Protein AF-A0A7S0MBY7-F1 (afdb_monomer_lite)

Foldseek 3Di:
DVVVLVVQLVVLLVCLLPPPRDLVSNCVSVVNLLLLSLLVSLCVVLVLCVVVVPDPVVSSVVSVVVQVPADPDPARHSSNVSVQSSVLSNCLVPVCVVVVDDSVVSNVSD

Secondary structure (DSSP, 8-state):
-HHHHHHHHHHHHTTTTSTT--HHHHHHHTTS-HHHHHHHHHHHHTTHHHHTT--HHHHHHHHHHHHHT--S-SSSSHHHHHHHHHHHHHHHHTSSGGGS--HHHHHHH-

Radius of gyration: 13.82 Å; chains: 1; bounding box: 38×27×35 Å

InterPro domains:
  IPR002073 3'5'-cyclic nucleotide phosphodiesterase, catalytic domain [PS51845] (1-110)
  IPR036971 3'5'-cyclic nucleotide phosphodiesterase, catalytic domain superfamily [G3DSA:1.10.1300.10] (2-110)

pLDDT: mean 95.32, std 7.23, range [54.72, 98.81]

Organism: NCBI:txid233186

Sequence (110 aa):
AGSSQLAGLRACLDKADEWVFDVFELERESEGRPLQVMTWHALLKHDLVAEFDLDHVKLVNFLRVIEGGHEDNPYHNATHVADVVQSMHVLLLKGGFGRFVGPLETLAGL

Structure (mmCIF, N/CA/C/O backbone):
data_AF-A0A7S0MBY7-F1
#
_entry.id   AF-A0A7S0MBY7-F1
#
loop_
_atom_site.group_PDB
_atom_site.id
_atom_site.type_symbol
_atom_site.label_atom_id
_atom_site.label_alt_id
_atom_site.label_comp_id
_atom_site.label_asym_id
_atom_site.label_entity_id
_atom_site.label_seq_id
_atom_site.pdbx_PDB_ins_code
_atom_site.Cartn_x
_atom_site.Cartn_y
_atom_site.Cartn_z
_atom_site.occupancy
_atom_site.B_iso_or_equiv
_atom_site.auth_seq_id
_atom_site.auth_comp_id
_atom_site.auth_asym_id
_atom_site.auth_atom_id
_atom_site.pdbx_PDB_model_num
ATOM 1 N N . ALA A 1 1 ? -19.834 13.970 3.076 1.00 54.72 1 ALA A N 1
ATOM 2 C CA . ALA A 1 1 ? -19.144 12.945 3.881 1.00 54.72 1 ALA A CA 1
ATOM 3 C C . ALA A 1 1 ? -18.216 12.103 3.002 1.00 54.72 1 ALA A C 1
ATOM 5 O O . ALA A 1 1 ? -17.016 12.266 3.129 1.00 54.72 1 ALA A O 1
ATOM 6 N N . GLY A 1 2 ? -18.718 11.322 2.033 1.00 59.53 2 GLY A N 1
ATOM 7 C CA . GLY A 1 2 ? -17.853 10.460 1.200 1.00 59.53 2 GLY A CA 1
ATOM 8 C C . GLY A 1 2 ? -16.838 11.174 0.286 1.00 59.53 2 GLY A C 1
ATOM 9 O O . GLY A 1 2 ? -15.759 10.649 0.050 1.00 59.53 2 GLY A O 1
ATOM 10 N N . SER A 1 3 ? -17.123 12.389 -0.202 1.00 64.56 3 SER A N 1
ATOM 11 C CA . SER A 1 3 ? -16.193 13.113 -1.089 1.00 64.56 3 SER A CA 1
ATOM 12 C C . SER A 1 3 ? -14.979 13.712 -0.371 1.00 64.56 3 SER A C 1
ATOM 14 O O . SER A 1 3 ? -13.910 13.798 -0.966 1.00 64.56 3 SER A O 1
ATOM 16 N N . SER A 1 4 ? -15.126 14.134 0.890 1.00 72.12 4 SER A N 1
ATOM 17 C CA . SER A 1 4 ? -14.027 14.712 1.678 1.00 72.12 4 SER A CA 1
ATOM 18 C C . SER A 1 4 ? -13.054 13.641 2.157 1.00 72.12 4 SER A C 1
ATOM 20 O O . SER A 1 4 ? -11.854 13.872 2.167 1.00 72.12 4 SER A O 1
ATOM 22 N N . GLN A 1 5 ? -13.566 12.459 2.488 1.00 75.56 5 GLN A N 1
ATOM 23 C CA . GLN A 1 5 ? -12.757 11.325 2.922 1.00 75.56 5 GLN A CA 1
ATOM 24 C C . GLN A 1 5 ? -11.924 10.736 1.779 1.00 75.56 5 GLN A C 1
ATOM 26 O O . GLN A 1 5 ? -10.740 10.472 1.938 1.00 75.56 5 GLN A O 1
ATOM 31 N N . LEU A 1 6 ? -12.501 10.609 0.578 1.00 84.50 6 LEU A N 1
ATOM 32 C CA . LEU A 1 6 ? -11.725 10.214 -0.603 1.00 84.50 6 LEU A CA 1
ATOM 33 C C . LEU A 1 6 ? -10.607 11.220 -0.919 1.00 84.50 6 LEU A C 1
ATOM 35 O O . LEU A 1 6 ? -9.558 10.827 -1.427 1.00 84.50 6 LEU A O 1
ATOM 39 N N . ALA A 1 7 ? -10.815 12.505 -0.618 1.00 90.50 7 ALA A N 1
ATOM 40 C CA . ALA A 1 7 ? -9.781 13.523 -0.767 1.00 90.50 7 ALA A CA 1
ATOM 41 C C . ALA A 1 7 ? -8.663 13.373 0.280 1.00 90.50 7 ALA A C 1
ATOM 43 O O . ALA A 1 7 ? -7.496 13.473 -0.091 1.00 90.50 7 ALA A O 1
ATOM 44 N N . GLY A 1 8 ? -9.002 13.092 1.543 1.00 93.25 8 GLY A N 1
ATOM 45 C CA . GLY A 1 8 ? -8.025 12.829 2.607 1.00 93.25 8 GLY A CA 1
ATOM 46 C C . GLY A 1 8 ? -7.196 11.575 2.335 1.00 93.25 8 GLY A C 1
ATOM 47 O O . GLY A 1 8 ? -5.966 11.632 2.321 1.00 93.25 8 GLY A O 1
ATOM 48 N N . LEU A 1 9 ? -7.857 10.475 1.965 1.00 95.56 9 LEU A N 1
ATOM 49 C CA . LEU A 1 9 ? -7.180 9.239 1.583 1.00 95.56 9 LEU A CA 1
ATOM 50 C C . LEU A 1 9 ? -6.232 9.441 0.395 1.00 95.56 9 LEU A C 1
ATOM 52 O O . LEU A 1 9 ? -5.099 8.963 0.406 1.00 95.56 9 LEU A O 1
ATOM 56 N N . ARG A 1 10 ? -6.676 10.179 -0.628 1.00 95.56 10 ARG A N 1
ATOM 57 C CA . ARG A 1 10 ? -5.830 10.500 -1.779 1.00 95.56 10 ARG A CA 1
ATOM 58 C C . ARG A 1 10 ? -4.617 11.335 -1.378 1.00 95.56 10 ARG A C 1
ATOM 60 O O . ARG A 1 10 ? -3.516 11.009 -1.798 1.00 95.56 10 ARG A O 1
ATOM 67 N N . ALA A 1 11 ? -4.799 12.348 -0.534 1.00 95.69 11 ALA A N 1
ATOM 68 C CA . ALA A 1 11 ? -3.698 13.174 -0.048 1.00 95.69 11 ALA A CA 1
ATOM 69 C C . ALA A 1 11 ? -2.667 12.374 0.771 1.00 95.69 11 ALA A C 1
ATOM 71 O O . ALA A 1 11 ? -1.478 12.687 0.717 1.00 95.69 11 ALA A O 1
ATOM 72 N N . CYS A 1 12 ? -3.101 11.336 1.496 1.00 96.81 12 CYS A N 1
ATOM 73 C CA . CYS A 1 12 ? -2.194 10.394 2.155 1.00 96.81 12 CYS A CA 1
ATOM 74 C C . CYS A 1 12 ? -1.396 9.589 1.124 1.00 96.81 12 CYS A C 1
ATOM 76 O O . CYS A 1 12 ? -0.168 9.558 1.173 1.00 96.81 12 CYS A O 1
ATOM 78 N N . LEU A 1 13 ? -2.088 8.969 0.163 1.00 97.75 13 LEU A N 1
ATOM 79 C CA . LEU A 1 13 ? -1.465 8.106 -0.844 1.00 97.75 13 LEU A CA 1
ATOM 80 C C . LEU A 1 13 ? -0.558 8.867 -1.822 1.00 97.75 13 LEU A C 1
ATOM 82 O O . LEU A 1 13 ? 0.422 8.302 -2.294 1.00 97.75 13 LEU A O 1
ATOM 86 N N . ASP A 1 14 ? -0.807 10.153 -2.072 1.00 97.06 14 ASP A N 1
ATOM 87 C CA . ASP A 1 14 ? 0.092 11.010 -2.859 1.00 97.06 14 ASP A CA 1
ATOM 88 C C . ASP A 1 14 ? 1.482 11.157 -2.198 1.00 97.06 14 ASP A C 1
ATOM 90 O O . ASP A 1 14 ? 2.457 11.489 -2.872 1.00 97.06 14 ASP A O 1
ATOM 94 N N . LYS A 1 15 ? 1.594 10.881 -0.889 1.00 97.69 15 LYS A N 1
ATOM 95 C CA . LYS A 1 15 ? 2.855 10.870 -0.131 1.00 97.69 15 LYS A CA 1
ATOM 96 C C . LYS A 1 15 ? 3.428 9.461 0.070 1.00 97.69 15 LYS A C 1
ATOM 98 O O . LYS A 1 15 ? 4.471 9.344 0.704 1.00 97.69 15 LYS A O 1
ATOM 103 N N . ALA A 1 16 ? 2.782 8.400 -0.424 1.00 98.19 16 ALA A N 1
ATOM 104 C CA . ALA A 1 16 ? 3.177 7.011 -0.150 1.00 98.19 16 ALA A CA 1
ATOM 105 C C . ALA A 1 16 ? 4.579 6.649 -0.670 1.00 98.19 16 ALA A C 1
ATOM 107 O O . ALA A 1 16 ? 5.233 5.765 -0.121 1.00 98.19 16 ALA A O 1
ATOM 108 N N . ASP A 1 17 ? 5.073 7.368 -1.678 1.00 98.12 17 ASP A N 1
ATOM 109 C CA . ASP A 1 17 ? 6.433 7.204 -2.195 1.00 98.12 17 ASP A CA 1
ATOM 110 C C . ASP A 1 17 ? 7.494 7.874 -1.299 1.00 98.12 17 ASP A C 1
ATOM 112 O O . ASP A 1 17 ? 8.694 7.734 -1.548 1.00 98.12 17 ASP A O 1
ATOM 116 N N . GLU A 1 18 ? 7.097 8.690 -0.323 1.00 98.00 18 GLU A N 1
ATOM 117 C CA . GLU A 1 18 ? 8.000 9.486 0.505 1.00 98.00 18 GLU A CA 1
ATOM 118 C C . GLU A 1 18 ? 8.283 8.817 1.851 1.00 98.00 18 GLU A C 1
ATOM 120 O O . GLU A 1 18 ? 7.409 8.229 2.481 1.00 98.00 18 GLU A O 1
ATOM 125 N N . TRP A 1 19 ? 9.510 8.980 2.352 1.00 97.69 19 TRP A N 1
ATOM 126 C CA . TRP A 1 19 ? 9.891 8.475 3.678 1.00 97.69 19 TRP A CA 1
ATOM 127 C C . TRP A 1 19 ? 9.142 9.175 4.825 1.00 97.69 19 TRP A C 1
ATOM 129 O O . TRP A 1 19 ? 9.044 8.653 5.926 1.00 97.69 19 TRP A O 1
ATOM 139 N N . VAL A 1 20 ? 8.625 10.382 4.578 1.00 96.56 20 VAL A N 1
ATOM 140 C CA . VAL A 1 20 ? 7.858 11.177 5.555 1.00 96.56 20 VAL A CA 1
ATOM 141 C C . VAL A 1 20 ? 6.362 10.832 5.569 1.00 96.56 20 VAL A C 1
ATOM 143 O O . VAL A 1 20 ? 5.566 11.601 6.106 1.00 96.56 20 VAL A O 1
ATOM 146 N N . PHE A 1 21 ? 5.967 9.727 4.934 1.00 98.31 21 PHE A N 1
ATOM 147 C CA . PHE A 1 21 ? 4.606 9.205 4.968 1.00 98.31 21 PHE A CA 1
ATOM 148 C C . PHE A 1 21 ? 4.142 8.936 6.411 1.00 98.31 21 PHE A C 1
ATOM 150 O O . PHE A 1 21 ? 4.915 8.466 7.242 1.00 98.31 21 PHE A O 1
ATOM 157 N N . ASP A 1 22 ? 2.874 9.236 6.705 1.00 98.44 22 ASP A N 1
ATOM 158 C CA . ASP A 1 22 ? 2.261 9.001 8.017 1.00 98.44 22 ASP A CA 1
ATOM 159 C C . ASP A 1 22 ? 1.231 7.868 7.914 1.00 98.44 22 ASP A C 1
ATOM 161 O O . ASP A 1 22 ? 0.102 8.052 7.447 1.00 98.44 22 ASP A O 1
ATOM 165 N N . VAL A 1 23 ? 1.620 6.681 8.378 1.00 98.62 23 VAL A N 1
ATOM 166 C CA . VAL A 1 23 ? 0.755 5.494 8.388 1.00 98.62 23 VAL A CA 1
ATOM 167 C C . VAL A 1 23 ? -0.461 5.648 9.306 1.00 98.62 23 VAL A C 1
ATOM 169 O O . VAL A 1 23 ? -1.511 5.060 9.045 1.00 98.62 23 VAL A O 1
ATOM 172 N N . PHE A 1 24 ? -0.374 6.471 10.352 1.00 98.38 24 PHE A N 1
ATOM 173 C CA . PHE A 1 24 ? -1.510 6.737 11.231 1.00 98.38 24 PHE A CA 1
ATOM 174 C C . PHE A 1 24 ? -2.514 7.685 10.566 1.00 98.38 24 PHE A C 1
ATOM 176 O O . PHE A 1 24 ? -3.710 7.603 10.837 1.00 98.38 24 PHE A O 1
ATOM 183 N N . GLU A 1 25 ? -2.063 8.587 9.687 1.00 98.06 25 GLU A N 1
ATOM 184 C CA . GLU A 1 25 ? -2.963 9.358 8.814 1.00 98.06 25 GLU A CA 1
ATOM 185 C C . GLU A 1 25 ? -3.728 8.419 7.876 1.00 98.06 25 GLU A C 1
ATOM 187 O O . GLU A 1 25 ? -4.955 8.503 7.793 1.00 98.06 25 GLU A O 1
ATOM 192 N N . LEU A 1 26 ? -3.032 7.450 7.270 1.00 98.38 26 LEU A N 1
ATOM 193 C CA . LEU A 1 26 ? -3.671 6.434 6.437 1.00 98.38 26 LEU A CA 1
ATOM 194 C C . LEU A 1 26 ? -4.683 5.586 7.220 1.00 98.38 26 LEU A C 1
ATOM 196 O O . LEU A 1 26 ? -5.776 5.334 6.717 1.00 98.38 26 LEU A O 1
ATOM 200 N N . GLU A 1 27 ? -4.354 5.138 8.431 1.00 97.56 27 GLU A N 1
ATOM 201 C CA . GLU A 1 27 ? -5.261 4.351 9.278 1.00 97.56 27 GLU A CA 1
ATOM 202 C C . GLU A 1 27 ? -6.585 5.083 9.533 1.00 97.56 27 GLU A C 1
ATOM 204 O O . GLU A 1 27 ? -7.657 4.505 9.329 1.00 97.56 27 GLU A O 1
ATOM 209 N N . ARG A 1 28 ? -6.529 6.383 9.843 1.00 97.25 28 ARG A N 1
ATOM 210 C CA . ARG A 1 28 ? -7.731 7.211 10.014 1.00 97.25 28 ARG A CA 1
ATOM 211 C C . ARG A 1 28 ? -8.527 7.365 8.720 1.00 97.25 28 ARG A C 1
ATOM 213 O O . ARG A 1 28 ? -9.736 7.138 8.717 1.00 97.25 28 ARG A O 1
ATOM 220 N N . GLU A 1 29 ? -7.872 7.730 7.619 1.00 97.38 29 GLU A N 1
ATOM 221 C CA . GLU A 1 29 ? -8.549 8.009 6.341 1.00 97.38 29 GLU A CA 1
ATOM 222 C C . GLU A 1 29 ? -9.083 6.738 5.650 1.00 97.38 29 GLU A C 1
ATOM 224 O O . GLU A 1 29 ? -10.056 6.790 4.891 1.00 97.38 29 GLU A O 1
ATOM 229 N N . SER A 1 30 ? -8.488 5.578 5.944 1.00 96.12 30 SER A N 1
ATOM 230 C CA . SER A 1 30 ? -8.921 4.261 5.451 1.00 96.12 30 SER A CA 1
ATOM 231 C C . SER A 1 30 ? -10.026 3.607 6.291 1.00 96.12 30 SER A C 1
ATOM 233 O O . SER A 1 30 ? -10.529 2.552 5.897 1.00 96.12 30 SER A O 1
ATOM 235 N N . GLU A 1 31 ? -10.445 4.236 7.397 1.00 95.00 31 GLU A N 1
ATOM 236 C CA . GLU A 1 31 ? -11.380 3.692 8.398 1.00 95.00 31 GLU A CA 1
ATOM 237 C C . GLU A 1 31 ? -10.877 2.393 9.042 1.00 95.00 31 GLU A C 1
ATOM 239 O O . GLU A 1 31 ? -11.587 1.383 9.079 1.00 95.00 31 GLU A O 1
ATOM 244 N N . GLY A 1 32 ? -9.634 2.407 9.522 1.00 95.19 32 GLY A N 1
ATOM 245 C CA . GLY A 1 32 ? -9.026 1.240 10.156 1.00 95.19 32 GLY A CA 1
ATOM 246 C C . GLY A 1 32 ? -8.682 0.129 9.166 1.00 95.19 32 GLY A C 1
ATOM 247 O O . GLY A 1 32 ? -8.618 -1.032 9.562 1.00 95.19 32 GLY A O 1
ATOM 248 N N . ARG A 1 33 ? -8.481 0.475 7.884 1.00 96.94 33 ARG A N 1
ATOM 249 C CA . ARG A 1 33 ? -8.049 -0.462 6.834 1.00 96.94 33 ARG A CA 1
ATOM 250 C C . ARG A 1 33 ? -6.702 -0.096 6.182 1.00 96.94 33 ARG A C 1
ATOM 252 O O . ARG A 1 33 ? -6.603 -0.087 4.946 1.00 96.94 33 ARG A O 1
ATOM 259 N N . PRO A 1 34 ? -5.668 0.289 6.959 1.00 98.00 34 PRO A N 1
ATOM 260 C CA . PRO A 1 34 ? -4.417 0.782 6.394 1.00 98.00 34 PRO A CA 1
ATOM 261 C C . PRO A 1 34 ? -3.660 -0.295 5.611 1.00 98.00 34 PRO A C 1
ATOM 263 O O . PRO A 1 34 ? -3.079 0.024 4.576 1.00 98.00 34 PRO A O 1
ATOM 266 N N . LEU A 1 35 ? -3.684 -1.560 6.047 1.00 98.38 35 LEU A N 1
ATOM 267 C CA . LEU A 1 35 ? -2.956 -2.643 5.386 1.00 98.38 35 LEU A CA 1
ATOM 268 C C . LEU A 1 35 ? -3.578 -2.948 4.029 1.00 98.38 35 LEU A C 1
ATOM 270 O O . LEU A 1 35 ? -2.876 -2.987 3.019 1.00 98.38 35 LEU A O 1
ATOM 274 N N . GLN A 1 36 ? -4.904 -3.091 3.983 1.00 97.94 36 GLN A N 1
ATOM 275 C CA . GLN A 1 36 ? -5.595 -3.335 2.722 1.00 97.94 36 GLN A CA 1
ATOM 276 C C . GLN A 1 36 ? -5.308 -2.223 1.706 1.00 97.94 36 GLN A C 1
ATOM 278 O O . GLN A 1 36 ? -5.001 -2.507 0.546 1.00 97.94 36 GLN A O 1
ATOM 283 N N . VAL A 1 37 ? -5.418 -0.962 2.130 1.00 98.25 37 VAL A N 1
ATOM 284 C CA . VAL A 1 37 ? -5.259 0.177 1.223 1.00 98.25 37 VAL A CA 1
ATOM 285 C C . VAL A 1 37 ? -3.805 0.360 0.791 1.00 98.25 37 VAL A C 1
ATOM 287 O O . VAL A 1 37 ? -3.557 0.563 -0.401 1.00 98.25 37 VAL A O 1
ATOM 290 N N . MET A 1 38 ? -2.846 0.256 1.715 1.00 98.69 38 MET A N 1
ATOM 291 C CA . MET A 1 38 ? -1.430 0.446 1.401 1.00 98.69 38 MET A CA 1
ATOM 292 C C . MET A 1 38 ? -0.900 -0.658 0.487 1.00 98.69 38 MET A C 1
ATOM 294 O O . MET A 1 38 ? -0.284 -0.357 -0.534 1.00 98.69 38 MET A O 1
ATOM 298 N N . THR A 1 39 ? -1.187 -1.930 0.782 1.00 98.62 39 THR A N 1
ATOM 299 C CA . THR A 1 39 ? -0.736 -3.042 -0.068 1.00 98.62 39 THR A CA 1
ATOM 300 C C . THR A 1 39 ? -1.356 -2.952 -1.457 1.00 98.62 39 THR A C 1
ATOM 302 O O . THR A 1 39 ? -0.647 -3.085 -2.451 1.00 98.62 39 THR A O 1
ATOM 305 N N . TRP A 1 40 ? -2.651 -2.637 -1.564 1.00 98.31 40 TRP A N 1
ATOM 306 C CA . TRP A 1 40 ? -3.286 -2.417 -2.866 1.00 98.31 40 TRP A CA 1
ATOM 307 C C . TRP A 1 40 ? -2.609 -1.286 -3.656 1.00 98.31 40 TRP A C 1
ATOM 309 O O . TRP A 1 40 ? -2.305 -1.450 -4.838 1.00 98.31 40 TRP A O 1
ATOM 319 N N . HIS A 1 41 ? -2.329 -0.152 -3.003 1.00 98.38 41 HIS A N 1
ATOM 320 C CA . HIS A 1 41 ? -1.617 0.964 -3.623 1.00 98.38 41 HIS A CA 1
ATOM 321 C C . HIS A 1 41 ? -0.222 0.552 -4.110 1.00 98.38 41 HIS A C 1
ATOM 323 O O . HIS A 1 41 ? 0.126 0.829 -5.257 1.00 98.38 41 HIS A O 1
ATOM 329 N N . ALA A 1 42 ? 0.558 -0.139 -3.273 1.00 98.50 42 ALA A N 1
ATOM 330 C CA . ALA A 1 42 ? 1.903 -0.584 -3.618 1.00 98.50 42 ALA A CA 1
ATOM 331 C C . ALA A 1 42 ? 1.895 -1.553 -4.812 1.00 98.50 42 ALA A C 1
ATOM 333 O O . ALA A 1 42 ? 2.668 -1.361 -5.749 1.00 98.50 42 ALA A O 1
ATOM 334 N N . LEU A 1 43 ? 0.992 -2.540 -4.828 1.00 98.62 43 LEU A N 1
ATOM 335 C CA . LEU A 1 43 ? 0.881 -3.505 -5.928 1.00 98.62 43 LEU A CA 1
ATOM 336 C C . LEU A 1 43 ? 0.514 -2.833 -7.257 1.00 98.62 43 LEU A C 1
ATOM 338 O O . LEU A 1 43 ? 1.077 -3.189 -8.290 1.00 98.62 43 LEU A O 1
ATOM 342 N N . LEU A 1 44 ? -0.382 -1.840 -7.242 1.00 98.00 44 LEU A N 1
ATOM 343 C CA . LEU A 1 44 ? -0.688 -1.048 -8.438 1.00 98.00 44 LEU A CA 1
ATOM 344 C C . LEU A 1 44 ? 0.490 -0.167 -8.865 1.00 98.00 44 LEU A C 1
ATOM 346 O O . LEU A 1 44 ? 0.759 -0.038 -10.055 1.00 98.00 44 LEU A O 1
ATOM 350 N N . LYS A 1 45 ? 1.202 0.441 -7.911 1.00 97.69 45 LYS A N 1
ATOM 351 C CA . LYS A 1 45 ? 2.327 1.340 -8.196 1.00 97.69 45 LYS A CA 1
ATOM 352 C C . LYS A 1 45 ? 3.521 0.612 -8.824 1.00 97.69 45 LYS A C 1
ATOM 354 O O . LYS A 1 45 ? 4.242 1.216 -9.612 1.00 97.69 45 LYS A O 1
ATOM 359 N N . HIS A 1 46 ? 3.692 -0.669 -8.501 1.00 97.69 46 HIS A N 1
ATOM 360 C CA . HIS A 1 46 ? 4.706 -1.560 -9.079 1.00 97.69 46 HIS A CA 1
ATOM 361 C C . HIS A 1 46 ? 4.195 -2.395 -10.269 1.00 97.69 46 HIS A C 1
ATOM 363 O O . HIS A 1 46 ? 4.911 -3.276 -10.729 1.00 97.69 46 HIS A O 1
ATOM 369 N N . ASP A 1 47 ? 2.977 -2.136 -10.761 1.00 97.88 47 ASP A N 1
ATOM 370 C CA . ASP A 1 47 ? 2.335 -2.841 -11.891 1.00 97.88 47 ASP A CA 1
ATOM 371 C C . ASP A 1 47 ? 2.146 -4.365 -11.697 1.00 97.88 47 ASP A C 1
ATOM 373 O O . ASP A 1 47 ? 1.903 -5.121 -12.634 1.00 97.88 47 ASP A O 1
ATOM 377 N N . LEU A 1 48 ? 2.200 -4.842 -10.449 1.00 98.56 48 LEU A N 1
ATOM 378 C CA . LEU A 1 48 ? 2.215 -6.274 -10.122 1.00 98.56 48 LEU A CA 1
ATOM 379 C C . LEU A 1 48 ? 0.857 -6.951 -10.329 1.00 98.56 48 LEU A C 1
ATOM 381 O O . LEU A 1 48 ? 0.787 -8.155 -10.562 1.00 98.56 48 LEU A O 1
ATOM 385 N N . VAL A 1 49 ? -0.234 -6.188 -10.247 1.00 98.31 49 VAL A N 1
ATOM 386 C CA . VAL A 1 49 ? -1.580 -6.719 -10.504 1.00 98.31 49 VAL A CA 1
ATOM 387 C C . VAL A 1 49 ? -1.720 -7.138 -11.967 1.00 98.31 49 VAL A C 1
ATOM 389 O O . VAL A 1 49 ? -2.248 -8.214 -12.238 1.00 98.31 49 VAL A O 1
ATOM 392 N N . ALA A 1 50 ? -1.219 -6.316 -12.892 1.00 98.12 50 ALA A N 1
ATOM 393 C CA . ALA A 1 50 ? -1.248 -6.613 -14.318 1.00 98.12 50 ALA A CA 1
ATOM 394 C C . ALA A 1 50 ? -0.196 -7.664 -14.695 1.00 98.12 50 ALA A C 1
ATOM 396 O O . 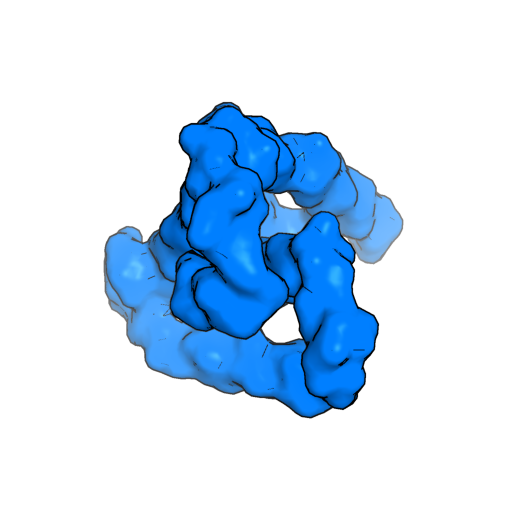ALA A 1 50 ? -0.523 -8.618 -15.396 1.00 98.12 50 ALA A O 1
ATOM 397 N N . GLU A 1 51 ? 1.032 -7.527 -14.183 1.00 98.31 51 GLU A N 1
ATOM 398 C CA . GLU A 1 51 ? 2.146 -8.446 -14.456 1.00 98.31 51 GLU A CA 1
ATOM 399 C C . GLU A 1 51 ? 1.807 -9.908 -14.120 1.00 98.31 51 GLU A C 1
ATOM 401 O O . GLU A 1 51 ? 2.161 -10.820 -14.866 1.00 98.31 51 GLU A O 1
ATOM 406 N N . PHE A 1 52 ? 1.091 -10.142 -13.014 1.00 98.50 52 PHE A N 1
ATOM 407 C CA . PHE A 1 52 ? 0.735 -11.487 -12.547 1.00 98.50 52 PHE A CA 1
ATOM 408 C C . PHE A 1 52 ? -0.723 -11.889 -12.810 1.00 98.50 52 PHE A C 1
ATOM 410 O O . PHE A 1 52 ? -1.150 -12.931 -12.312 1.00 98.50 52 PHE A O 1
ATOM 417 N N . ASP A 1 53 ? -1.485 -11.093 -13.571 1.00 98.12 53 ASP A N 1
ATOM 418 C CA . ASP A 1 53 ? -2.913 -11.327 -13.857 1.00 98.12 53 ASP A CA 1
ATOM 419 C C . ASP A 1 53 ? -3.732 -11.607 -12.578 1.00 98.12 53 ASP A C 1
ATOM 421 O O . ASP A 1 53 ? -4.497 -12.572 -12.460 1.00 98.12 53 ASP A O 1
ATOM 425 N N . LEU A 1 54 ? -3.512 -10.779 -11.551 1.00 98.19 54 LEU A N 1
ATOM 426 C CA . LEU A 1 54 ? -4.167 -10.956 -10.261 1.00 98.19 54 LEU A CA 1
ATOM 427 C C . LEU A 1 54 ? -5.622 -10.497 -10.346 1.00 98.19 54 LEU A C 1
ATOM 429 O O . LEU A 1 54 ? -5.921 -9.337 -10.617 1.00 98.19 54 LEU A O 1
ATOM 433 N N . ASP A 1 55 ? -6.546 -11.396 -10.018 1.00 98.38 55 ASP A N 1
ATOM 434 C CA . ASP A 1 55 ? -7.964 -11.057 -9.916 1.00 98.38 55 ASP A CA 1
ATOM 435 C C . ASP A 1 55 ? -8.195 -10.018 -8.804 1.00 98.38 55 ASP A C 1
ATOM 437 O O . ASP A 1 55 ? -7.951 -10.272 -7.619 1.00 98.38 55 ASP A O 1
ATOM 441 N N . HIS A 1 56 ? -8.711 -8.848 -9.190 1.00 96.94 56 HIS A N 1
ATOM 442 C CA . HIS A 1 56 ? -8.923 -7.715 -8.287 1.00 96.94 56 HIS A CA 1
ATOM 443 C C . HIS A 1 56 ? -9.844 -8.068 -7.110 1.00 96.94 56 HIS A C 1
ATOM 445 O O . HIS A 1 56 ? -9.611 -7.636 -5.982 1.00 96.94 56 HIS A O 1
ATO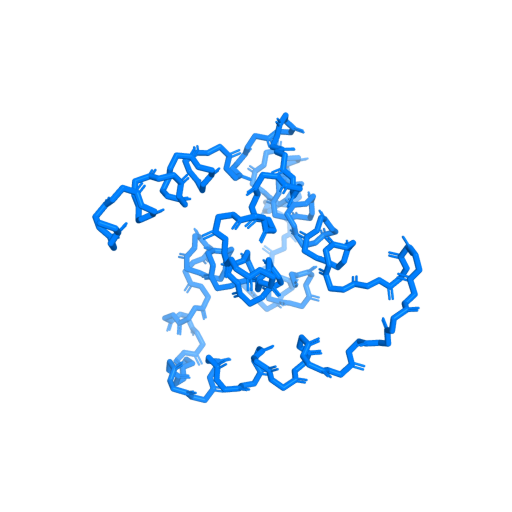M 451 N N . VAL A 1 57 ? -10.8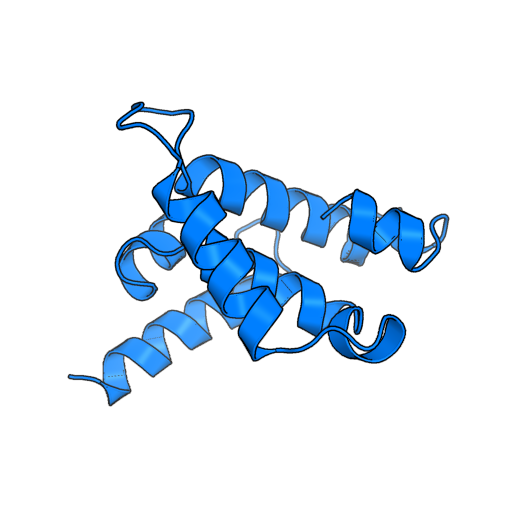96 -8.855 -7.353 1.00 97.75 57 VAL A N 1
ATOM 452 C CA . VAL A 1 57 ? -11.883 -9.215 -6.329 1.00 97.75 57 VAL A CA 1
ATOM 453 C C . VAL A 1 57 ? -11.267 -10.189 -5.331 1.00 97.75 57 VAL A C 1
ATOM 455 O O . VAL A 1 57 ? -11.440 -10.024 -4.122 1.00 97.75 57 VAL A O 1
ATOM 458 N N . LYS A 1 58 ? -10.516 -11.184 -5.811 1.00 98.31 58 LYS A N 1
ATOM 459 C CA . LYS A 1 58 ? -9.788 -12.117 -4.941 1.00 98.31 58 LYS A CA 1
ATOM 460 C C . LYS A 1 58 ? -8.738 -11.390 -4.116 1.00 98.31 58 LYS A C 1
ATOM 462 O O . LYS A 1 58 ? -8.671 -11.640 -2.918 1.00 98.31 58 LYS A O 1
ATOM 467 N N . LEU A 1 59 ? -7.981 -10.473 -4.717 1.00 97.75 59 LEU A N 1
ATOM 468 C CA . LEU A 1 59 ? -6.948 -9.711 -4.021 1.00 97.75 59 LEU A CA 1
ATOM 469 C C . LEU A 1 59 ? -7.544 -8.813 -2.926 1.00 97.75 59 LEU A C 1
ATOM 471 O O . LEU A 1 59 ? -7.105 -8.872 -1.781 1.00 97.75 59 LEU A O 1
ATOM 475 N N . VAL A 1 60 ? -8.603 -8.053 -3.225 1.00 96.69 60 VAL A N 1
ATOM 476 C CA . VAL A 1 60 ? -9.306 -7.223 -2.227 1.00 96.69 60 VAL A CA 1
ATOM 477 C C . VAL A 1 60 ? -9.841 -8.072 -1.071 1.00 96.69 60 VAL A C 1
ATOM 479 O O . VAL A 1 60 ? -9.688 -7.689 0.091 1.00 96.69 60 VAL A O 1
ATOM 482 N N . ASN A 1 61 ? -10.451 -9.224 -1.366 1.00 97.81 61 ASN A N 1
ATOM 483 C CA . ASN A 1 61 ? -10.971 -10.126 -0.337 1.00 97.81 61 ASN A CA 1
ATOM 484 C C . ASN A 1 61 ? -9.853 -10.774 0.487 1.00 97.81 61 ASN A C 1
ATOM 486 O O . ASN A 1 61 ? -9.986 -10.880 1.702 1.00 97.81 61 ASN A O 1
ATOM 490 N N . PHE A 1 62 ? -8.754 -11.172 -0.154 1.00 98.12 62 PHE A N 1
ATOM 491 C CA . PHE A 1 62 ? -7.574 -11.708 0.516 1.00 98.12 62 PHE A CA 1
ATOM 492 C C . PHE A 1 62 ? -7.002 -10.693 1.508 1.00 98.12 62 PHE A C 1
ATOM 494 O O . PHE A 1 62 ? -6.876 -11.005 2.689 1.00 98.12 62 PHE A O 1
ATOM 501 N N . LEU A 1 63 ? -6.756 -9.456 1.066 1.00 97.75 63 LEU A N 1
ATOM 502 C CA . LEU A 1 63 ? -6.226 -8.394 1.924 1.00 97.75 63 LEU A CA 1
ATOM 503 C C . LEU A 1 63 ? -7.161 -8.074 3.095 1.00 97.75 63 LEU A C 1
ATOM 505 O O . LEU A 1 63 ? -6.694 -7.909 4.217 1.00 97.75 63 LEU A O 1
ATOM 509 N N . ARG A 1 64 ? -8.483 -8.070 2.868 1.00 96.62 64 ARG A N 1
ATOM 510 C CA . ARG A 1 64 ? -9.474 -7.905 3.943 1.00 96.62 64 ARG A CA 1
ATOM 511 C C . ARG A 1 64 ? -9.376 -9.014 4.997 1.00 96.62 64 ARG A C 1
ATOM 513 O O . ARG A 1 64 ? -9.504 -8.731 6.184 1.00 96.62 64 ARG A O 1
ATOM 520 N N . VAL A 1 65 ? -9.194 -10.267 4.575 1.00 97.75 65 VAL A N 1
ATOM 521 C CA . VAL A 1 65 ? -9.058 -11.407 5.498 1.00 97.75 65 VAL A CA 1
ATOM 522 C C . VAL A 1 65 ? -7.750 -11.321 6.282 1.00 97.75 65 VAL A C 1
ATOM 524 O O . VAL A 1 65 ? -7.767 -11.539 7.489 1.00 97.75 65 VAL A O 1
ATOM 527 N N . ILE A 1 66 ? -6.641 -10.970 5.624 1.00 96.50 66 ILE A N 1
ATOM 528 C CA . ILE A 1 66 ? -5.344 -10.775 6.286 1.00 96.50 66 ILE A CA 1
ATOM 529 C C . ILE A 1 66 ? -5.432 -9.658 7.330 1.00 96.50 66 ILE A C 1
ATOM 531 O O . ILE A 1 66 ? -5.047 -9.860 8.477 1.00 96.50 66 ILE A O 1
ATOM 535 N N . GLU A 1 67 ? -5.988 -8.502 6.970 1.00 96.75 67 GLU A N 1
ATOM 536 C CA . GLU A 1 67 ? -6.139 -7.367 7.883 1.00 96.75 67 GLU A CA 1
ATOM 537 C C . GLU A 1 67 ? -7.010 -7.715 9.096 1.00 96.75 67 GLU A C 1
ATOM 539 O O . GLU A 1 67 ? -6.583 -7.515 10.231 1.00 96.75 67 GLU A O 1
ATOM 544 N N . GLY A 1 68 ? -8.168 -8.348 8.876 1.00 95.44 68 GLY A N 1
ATOM 545 C CA . GLY A 1 68 ? -9.058 -8.792 9.954 1.00 95.44 68 GLY A CA 1
ATOM 546 C C . GLY A 1 68 ? -8.510 -9.930 10.827 1.00 95.44 68 GLY A C 1
ATOM 547 O O . GLY A 1 68 ? -9.114 -10.244 11.849 1.00 95.44 68 GLY A O 1
ATOM 548 N N . GLY A 1 69 ? -7.397 -10.558 10.435 1.00 93.38 69 GLY A N 1
ATOM 549 C CA . GLY A 1 69 ? -6.714 -11.592 11.213 1.00 93.38 69 GLY A CA 1
ATOM 550 C C . GLY A 1 69 ? -5.742 -11.056 12.267 1.00 93.38 69 GLY A C 1
ATOM 551 O O . GLY A 1 69 ? -5.207 -11.849 13.040 1.00 93.38 69 GLY A O 1
ATOM 552 N N . HIS A 1 70 ? -5.493 -9.743 12.306 1.00 92.19 70 HIS A N 1
ATOM 553 C CA . HIS A 1 70 ? -4.611 -9.140 13.303 1.00 92.19 70 HIS A CA 1
ATOM 554 C C . HIS A 1 70 ? -5.338 -8.974 14.641 1.00 92.19 70 HIS A C 1
ATOM 556 O O . HIS A 1 70 ? -6.466 -8.485 14.696 1.00 92.19 70 HIS A O 1
ATOM 562 N N . GLU A 1 71 ? -4.681 -9.382 15.726 1.00 87.00 71 GLU A N 1
ATOM 563 C CA . GLU A 1 71 ? -5.194 -9.218 17.087 1.00 87.00 71 GLU A CA 1
ATOM 564 C C . GLU A 1 71 ? -5.114 -7.755 17.550 1.00 87.00 71 GLU A C 1
ATOM 566 O O . GLU A 1 71 ? -4.378 -6.943 16.983 1.00 87.00 71 GLU A O 1
ATOM 571 N N . ASP A 1 72 ? -5.834 -7.431 18.629 1.00 89.31 72 ASP A N 1
ATOM 572 C CA . ASP A 1 72 ? -5.748 -6.139 19.322 1.00 89.31 72 ASP A CA 1
ATOM 573 C C . ASP A 1 72 ? -4.429 -6.033 20.110 1.00 89.31 72 ASP A C 1
ATOM 575 O O . ASP A 1 72 ? -4.369 -6.102 21.340 1.00 89.31 72 ASP A O 1
ATOM 579 N N . ASN A 1 73 ? -3.328 -5.965 19.363 1.00 96.00 73 ASN A N 1
ATOM 580 C CA . ASN A 1 73 ? -1.990 -5.756 19.876 1.00 96.00 73 ASN A CA 1
ATOM 581 C C . ASN A 1 73 ? -1.629 -4.266 19.748 1.00 96.00 73 ASN A C 1
ATOM 583 O O . ASN A 1 73 ? -1.722 -3.713 18.648 1.00 96.00 73 ASN A O 1
ATOM 587 N N . PRO A 1 74 ? -1.124 -3.615 20.813 1.00 95.12 74 PRO A N 1
ATOM 588 C CA . PRO A 1 74 ? -0.747 -2.202 20.754 1.00 95.12 74 PRO A CA 1
ATOM 589 C C . PRO A 1 74 ? 0.306 -1.852 19.691 1.00 95.12 74 PRO A C 1
ATOM 591 O O . PRO A 1 74 ? 0.425 -0.685 19.330 1.00 95.12 74 PRO A O 1
ATOM 594 N N . TYR A 1 75 ? 1.079 -2.832 19.205 1.00 96.69 75 TYR A N 1
ATOM 595 C CA . TYR A 1 75 ? 2.117 -2.626 18.193 1.00 96.69 75 TYR A CA 1
ATOM 596 C C . TYR A 1 75 ? 1.995 -3.576 16.997 1.00 96.69 75 TYR A C 1
ATOM 598 O O . TYR A 1 75 ? 1.934 -3.113 15.868 1.00 96.69 75 TYR A O 1
ATOM 606 N N . HIS A 1 76 ? 1.926 -4.894 17.212 1.00 97.19 76 HIS A N 1
ATOM 607 C CA . HIS A 1 76 ? 1.848 -5.888 16.128 1.00 97.19 76 HIS A CA 1
ATOM 608 C C . HIS A 1 76 ? 0.427 -5.999 15.549 1.00 97.19 76 HIS A C 1
ATOM 610 O O . HIS A 1 76 ? -0.216 -7.042 15.637 1.00 97.19 76 HIS A O 1
ATOM 616 N N . ASN A 1 77 ? -0.067 -4.897 14.994 1.00 97.06 77 ASN A N 1
ATOM 617 C CA . ASN A 1 77 ? -1.384 -4.758 14.381 1.00 97.06 77 ASN A CA 1
ATOM 618 C C . ASN A 1 77 ? -1.265 -4.423 12.884 1.00 97.06 77 ASN A C 1
ATOM 620 O O . ASN A 1 77 ? -0.169 -4.210 12.361 1.00 97.06 77 ASN A O 1
ATOM 624 N N . ALA A 1 78 ? -2.404 -4.357 12.193 1.00 97.56 78 ALA A N 1
ATOM 625 C CA . ALA A 1 78 ? -2.454 -4.070 10.760 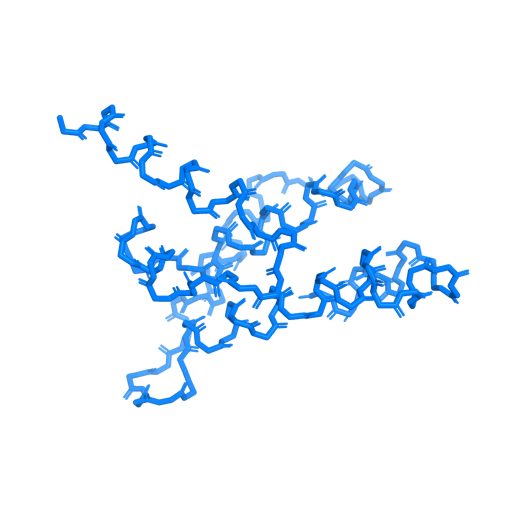1.00 97.56 78 ALA A CA 1
ATOM 626 C C . ALA A 1 78 ? -1.801 -2.728 10.377 1.00 97.56 78 ALA A C 1
ATOM 628 O O . ALA A 1 78 ? -1.215 -2.626 9.302 1.00 97.56 78 ALA A O 1
ATOM 629 N N . THR A 1 79 ? -1.839 -1.718 11.253 1.00 98.25 79 THR A N 1
ATOM 630 C CA . THR A 1 79 ? -1.174 -0.426 11.023 1.00 98.25 79 THR A CA 1
ATOM 631 C C . THR A 1 79 ? 0.339 -0.584 10.957 1.00 98.25 79 THR A C 1
ATOM 633 O O . THR A 1 79 ? 0.965 -0.054 10.045 1.00 98.25 79 THR A O 1
ATOM 636 N N . HIS A 1 80 ? 0.937 -1.360 11.866 1.00 98.44 80 HIS A N 1
ATOM 637 C CA . HIS A 1 80 ? 2.370 -1.646 11.796 1.00 98.44 80 HIS A CA 1
ATOM 638 C C . HIS A 1 80 ? 2.740 -2.448 10.543 1.00 98.44 80 HIS A C 1
ATOM 640 O O . HIS A 1 80 ? 3.752 -2.163 9.911 1.00 98.44 80 HIS A O 1
ATOM 646 N N . VAL A 1 81 ? 1.913 -3.412 10.130 1.00 98.25 81 VAL A N 1
ATOM 647 C CA . VAL A 1 81 ? 2.173 -4.143 8.880 1.00 98.25 81 VAL A CA 1
ATOM 648 C C . VAL A 1 81 ? 2.094 -3.205 7.672 1.00 98.25 81 VAL A C 1
ATOM 650 O O . VAL A 1 81 ? 2.967 -3.257 6.811 1.00 98.25 81 VAL A O 1
ATOM 653 N N . ALA A 1 82 ? 1.119 -2.293 7.630 1.00 98.62 82 ALA A N 1
ATOM 654 C CA . ALA A 1 82 ? 1.022 -1.282 6.577 1.00 98.62 82 ALA A CA 1
ATOM 655 C C . ALA A 1 82 ? 2.265 -0.372 6.514 1.00 98.62 82 ALA A C 1
ATOM 657 O O . ALA A 1 82 ? 2.733 -0.055 5.421 1.00 98.62 82 ALA A O 1
ATOM 658 N N . ASP A 1 83 ? 2.819 0.005 7.670 1.00 98.81 83 ASP A N 1
ATOM 659 C CA . ASP A 1 83 ? 4.053 0.796 7.786 1.00 98.81 83 ASP A CA 1
ATOM 660 C C . ASP A 1 83 ? 5.263 0.056 7.197 1.00 98.81 83 ASP A C 1
ATOM 662 O O . ASP A 1 83 ? 6.045 0.616 6.427 1.00 98.81 83 ASP A O 1
ATOM 666 N N . VAL A 1 84 ? 5.383 -1.244 7.489 1.00 98.69 84 VAL A N 1
ATOM 667 C CA . VAL A 1 84 ? 6.444 -2.102 6.939 1.00 98.69 84 VAL A CA 1
ATOM 668 C C . VAL A 1 84 ? 6.308 -2.250 5.421 1.00 98.69 84 VAL A C 1
ATOM 670 O O . VAL A 1 84 ? 7.304 -2.103 4.708 1.00 98.69 84 VAL A O 1
ATOM 673 N N . VAL A 1 85 ? 5.091 -2.474 4.911 1.00 98.75 85 VAL A N 1
ATOM 674 C CA . VAL A 1 85 ? 4.810 -2.533 3.464 1.00 98.75 85 VAL A CA 1
ATOM 675 C C . VAL A 1 85 ? 5.200 -1.216 2.788 1.00 98.75 85 VAL A C 1
ATOM 677 O O . VAL A 1 85 ? 5.891 -1.223 1.768 1.00 98.75 85 VAL A O 1
ATOM 680 N N . GLN A 1 86 ? 4.807 -0.074 3.360 1.00 98.75 86 GLN A N 1
ATOM 681 C CA . GLN A 1 86 ? 5.143 1.242 2.814 1.00 98.75 86 GLN A CA 1
ATOM 682 C C . GLN A 1 86 ? 6.652 1.523 2.860 1.00 98.75 86 GLN A C 1
ATOM 684 O O . GLN A 1 86 ? 7.225 1.992 1.875 1.00 98.75 86 GLN A O 1
ATOM 689 N N . SER A 1 87 ? 7.324 1.160 3.950 1.00 98.62 87 SER A N 1
ATOM 690 C CA . SER A 1 87 ? 8.778 1.275 4.071 1.00 98.62 87 SER A CA 1
ATOM 691 C C . SER A 1 87 ? 9.497 0.455 2.997 1.00 98.62 87 SER A C 1
ATOM 693 O O . SER A 1 87 ? 10.387 0.968 2.313 1.00 98.62 87 SER A O 1
ATOM 695 N N . MET A 1 88 ? 9.090 -0.802 2.785 1.00 98.56 88 MET A N 1
ATOM 696 C CA . MET A 1 88 ? 9.675 -1.646 1.741 1.00 98.56 88 MET A CA 1
ATOM 697 C C . MET A 1 88 ? 9.388 -1.096 0.341 1.00 98.56 88 MET A C 1
ATOM 699 O O . MET A 1 88 ? 10.282 -1.052 -0.506 1.00 98.56 88 MET A O 1
ATOM 703 N N . HIS A 1 89 ? 8.175 -0.596 0.113 1.00 98.31 89 HIS A N 1
ATOM 704 C CA . HIS A 1 89 ? 7.805 0.100 -1.112 1.00 98.31 89 HIS A CA 1
ATOM 705 C C . HIS A 1 89 ? 8.755 1.272 -1.424 1.00 98.31 89 HIS A C 1
ATOM 707 O O . HIS A 1 89 ? 9.263 1.365 -2.546 1.00 98.31 89 HIS A O 1
ATOM 713 N N . VAL A 1 90 ? 9.081 2.114 -0.436 1.00 98.31 90 VAL A N 1
ATOM 714 C CA . VAL A 1 90 ? 10.043 3.217 -0.608 1.00 98.31 90 VAL A CA 1
ATOM 715 C C . VAL A 1 90 ? 11.463 2.705 -0.858 1.00 98.31 90 VAL A C 1
ATOM 717 O O . VAL A 1 90 ? 12.171 3.255 -1.706 1.00 98.31 90 VAL A O 1
ATOM 720 N N . LEU A 1 91 ? 11.901 1.640 -0.183 1.00 97.75 91 LEU A N 1
ATOM 721 C CA . LEU A 1 91 ? 13.219 1.038 -0.427 1.00 97.75 91 LEU A CA 1
ATOM 722 C C . LEU A 1 91 ? 13.345 0.471 -1.851 1.00 97.75 91 LEU A C 1
ATOM 724 O O . LEU A 1 91 ? 14.388 0.643 -2.490 1.00 97.75 91 LEU A O 1
ATOM 728 N N . LEU A 1 92 ? 12.283 -0.147 -2.371 1.00 97.56 92 LEU A N 1
ATOM 729 C CA . LEU A 1 92 ? 12.225 -0.651 -3.743 1.00 97.56 92 LEU A CA 1
ATOM 730 C C . LEU A 1 92 ? 12.258 0.494 -4.764 1.00 97.56 92 LEU A C 1
ATOM 732 O O . LEU A 1 92 ? 13.045 0.430 -5.709 1.00 97.56 92 LEU A O 1
ATOM 736 N N . LEU A 1 93 ? 11.469 1.555 -4.550 1.00 95.38 93 LEU A N 1
ATOM 737 C CA . LEU A 1 93 ? 11.371 2.690 -5.477 1.00 95.38 93 LEU A CA 1
ATOM 738 C C . LEU A 1 93 ? 12.578 3.637 -5.436 1.00 95.38 93 LEU A C 1
ATOM 740 O O . LEU A 1 93 ? 13.101 4.030 -6.478 1.00 95.38 93 LEU A O 1
ATOM 744 N N . LYS A 1 94 ? 13.003 4.046 -4.238 1.00 95.50 94 LYS A N 1
ATOM 745 C CA . LYS A 1 94 ? 13.984 5.125 -4.019 1.00 95.50 94 LYS A CA 1
ATOM 746 C C . LYS A 1 94 ? 15.278 4.649 -3.366 1.00 95.50 94 LYS A C 1
ATOM 748 O O . LYS A 1 94 ? 16.311 5.288 -3.543 1.00 95.50 94 LYS A O 1
ATOM 753 N N . GLY A 1 95 ? 15.252 3.521 -2.657 1.00 92.12 95 GLY A N 1
ATOM 754 C CA . GLY A 1 95 ? 16.436 2.924 -2.025 1.00 92.12 95 GLY A CA 1
ATOM 755 C C . GLY A 1 95 ? 17.396 2.230 -3.000 1.00 92.12 95 GLY A C 1
ATOM 756 O O . GLY A 1 95 ? 18.473 1.800 -2.600 1.00 92.12 95 GLY A O 1
ATOM 757 N N . GLY A 1 96 ? 17.031 2.119 -4.282 1.00 89.38 96 GLY A N 1
ATOM 758 C CA . GLY A 1 96 ? 17.867 1.533 -5.336 1.00 89.38 96 GLY A CA 1
ATOM 759 C C . GLY A 1 96 ? 17.788 0.008 -5.444 1.00 89.38 96 GLY A C 1
ATOM 760 O O . GLY A 1 96 ? 18.311 -0.543 -6.415 1.00 89.38 96 GLY A O 1
ATOM 761 N N . PHE A 1 97 ? 17.100 -0.666 -4.515 1.00 88.94 97 PHE A N 1
ATOM 762 C CA . PHE A 1 97 ? 16.927 -2.122 -4.521 1.00 88.94 97 PHE A CA 1
ATOM 763 C C . PHE A 1 97 ? 16.142 -2.623 -5.733 1.00 88.94 97 PHE A C 1
ATOM 765 O O . PHE A 1 97 ? 16.510 -3.655 -6.288 1.00 88.94 97 PHE A O 1
ATOM 772 N N . GLY A 1 98 ? 15.146 -1.863 -6.207 1.00 90.50 98 GLY A N 1
ATOM 773 C CA . GLY A 1 98 ? 14.322 -2.226 -7.368 1.00 90.50 98 GLY A CA 1
ATOM 774 C C . GLY A 1 98 ? 15.110 -2.475 -8.660 1.00 90.50 98 GLY A C 1
ATOM 775 O O . GLY A 1 98 ? 14.607 -3.090 -9.587 1.00 90.50 98 GLY A O 1
ATOM 776 N N . ARG A 1 99 ? 16.377 -2.045 -8.730 1.00 93.25 99 ARG A N 1
ATOM 777 C CA . ARG A 1 99 ? 17.262 -2.289 -9.882 1.00 93.25 99 ARG A CA 1
ATOM 778 C C . ARG A 1 99 ? 17.864 -3.697 -9.909 1.00 93.25 99 ARG A C 1
ATOM 780 O O . ARG A 1 99 ? 18.456 -4.068 -10.918 1.00 93.25 99 ARG A O 1
ATOM 787 N N . PHE A 1 100 ? 17.780 -4.431 -8.801 1.00 95.56 100 PHE A N 1
ATOM 788 C CA . PHE A 1 100 ? 18.436 -5.727 -8.607 1.00 95.56 100 PHE A CA 1
ATOM 789 C C . PHE A 1 100 ? 17.451 -6.886 -8.437 1.00 95.56 100 PHE A C 1
ATOM 791 O O . PHE A 1 100 ? 17.887 -8.029 -8.329 1.00 95.56 100 PHE A O 1
ATOM 798 N N . VAL A 1 101 ? 16.151 -6.600 -8.394 1.00 97.00 101 VAL A N 1
ATOM 799 C CA . VAL A 1 101 ? 15.088 -7.578 -8.148 1.00 97.00 101 VAL A CA 1
ATOM 800 C C . VAL A 1 101 ? 14.098 -7.577 -9.309 1.00 97.00 101 VAL A C 1
ATOM 802 O O . VAL A 1 101 ? 13.864 -6.536 -9.922 1.00 97.00 101 VAL A O 1
ATOM 805 N N . GLY A 1 102 ? 13.559 -8.747 -9.647 1.00 97.38 102 GLY A N 1
ATOM 806 C CA . GLY A 1 102 ? 12.528 -8.887 -10.666 1.00 97.38 102 GLY A CA 1
ATOM 807 C C . GLY A 1 102 ? 11.122 -8.666 -10.101 1.00 97.38 102 GLY A C 1
ATOM 808 O O . GLY A 1 102 ? 10.952 -8.403 -8.904 1.00 97.38 102 GLY A O 1
ATOM 809 N N . PRO A 1 103 ? 10.084 -8.794 -10.946 1.00 97.75 103 PRO A N 1
ATOM 810 C CA . PRO A 1 103 ? 8.702 -8.624 -10.506 1.00 97.75 103 PRO A CA 1
ATOM 811 C C . PRO A 1 103 ? 8.292 -9.613 -9.410 1.00 97.75 103 PRO A C 1
ATOM 813 O O . PRO A 1 103 ? 7.569 -9.243 -8.490 1.00 97.75 103 PRO A O 1
ATOM 816 N N . LEU A 1 104 ? 8.790 -10.854 -9.460 1.00 98.25 104 LEU A N 1
ATOM 817 C CA . LEU A 1 104 ? 8.463 -11.869 -8.457 1.00 98.25 104 LEU A CA 1
ATOM 818 C C . LEU A 1 104 ? 9.098 -11.548 -7.103 1.00 98.25 104 LEU A C 1
ATOM 820 O O . LEU A 1 104 ? 8.423 -11.628 -6.082 1.00 98.25 104 LEU A O 1
ATOM 824 N N . GLU A 1 105 ? 10.374 -11.161 -7.077 1.00 98.12 105 GLU A N 1
ATOM 825 C CA . GLU A 1 105 ? 11.029 -10.736 -5.840 1.00 98.12 105 GLU A CA 1
ATOM 826 C C . GLU A 1 105 ? 10.422 -9.436 -5.292 1.00 98.12 105 GLU A C 1
ATOM 828 O O . GLU A 1 105 ? 10.338 -9.268 -4.078 1.00 98.12 105 GLU A O 1
ATOM 833 N N . THR A 1 106 ? 9.952 -8.543 -6.169 1.00 98.06 106 THR A N 1
ATOM 834 C CA . THR A 1 106 ? 9.220 -7.328 -5.775 1.00 98.06 106 THR A CA 1
ATOM 835 C C . THR A 1 106 ? 7.887 -7.685 -5.119 1.00 98.06 106 THR A C 1
ATOM 837 O O . THR A 1 106 ? 7.600 -7.184 -4.037 1.00 98.06 106 THR A O 1
ATOM 840 N N . LEU A 1 107 ? 7.106 -8.590 -5.722 1.00 98.25 107 LEU A N 1
ATOM 841 C CA . LEU A 1 107 ? 5.858 -9.092 -5.138 1.00 98.25 107 LEU A CA 1
ATOM 842 C C . LEU A 1 107 ? 6.092 -9.808 -3.804 1.00 98.25 107 LEU A C 1
ATOM 844 O O . LEU A 1 107 ? 5.285 -9.662 -2.902 1.00 98.25 107 LEU A O 1
ATOM 848 N N . ALA A 1 108 ? 7.167 -10.586 -3.681 1.00 97.62 108 ALA A N 1
A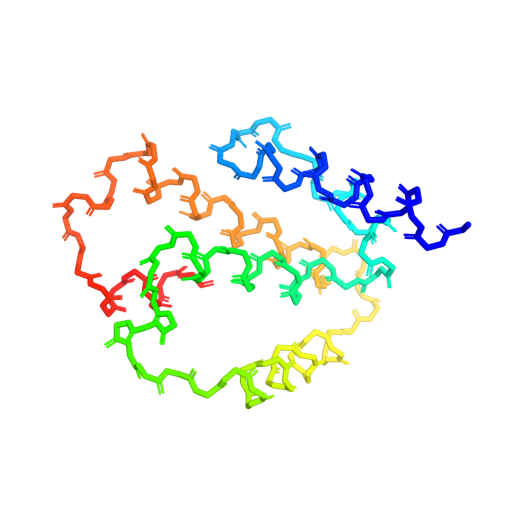TOM 849 C CA . ALA A 1 108 ? 7.480 -11.316 -2.454 1.00 97.62 108 ALA A CA 1
ATOM 850 C C . ALA A 1 108 ? 8.008 -10.417 -1.323 1.00 97.62 108 ALA A C 1
ATOM 852 O O . ALA A 1 108 ? 7.949 -10.807 -0.158 1.00 97.6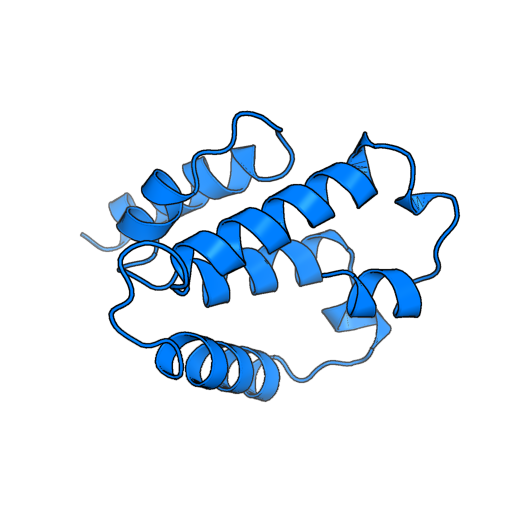2 108 ALA A O 1
ATOM 853 N N . GLY A 1 109 ? 8.588 -9.264 -1.664 1.00 95.81 109 GLY A N 1
ATOM 854 C CA . GLY A 1 109 ? 9.092 -8.298 -0.691 1.00 95.81 109 GLY A CA 1
ATOM 855 C C . GLY A 1 109 ? 8.018 -7.364 -0.133 1.00 95.81 109 GLY A C 1
ATOM 856 O O . GLY A 1 109 ? 8.183 -6.883 0.986 1.00 95.81 109 GLY A O 1
ATOM 857 N N . LEU A 1 110 ? 6.964 -7.094 -0.910 1.00 95.94 110 LEU A N 1
ATOM 858 C CA . LEU A 1 110 ? 5.802 -6.289 -0.513 1.00 95.94 110 LEU A CA 1
ATOM 859 C C . LEU A 1 110 ? 4.775 -7.117 0.265 1.00 95.94 110 LEU A C 1
ATOM 861 O O . LEU A 1 110 ? 4.144 -6.519 1.162 1.00 95.94 110 LEU A O 1
#